Protein AF-A0A2H0BDM6-F1 (afdb_monomer_lite)

Foldseek 3Di:
DVLVVVLVVLLVVLVVVLVVQLCVLCVDDDPPCVVVSVVSNVVSVVVSVVSVVVSCVSVVVVPPPPPDD

Structure (mmCIF, N/CA/C/O backbone):
data_AF-A0A2H0BDM6-F1
#
_entry.id   AF-A0A2H0BDM6-F1
#
loop_
_atom_site.group_PDB
_atom_site.id
_atom_site.type_symbol
_atom_site.label_atom_id
_atom_site.label_alt_id
_atom_site.label_comp_id
_atom_site.label_asym_id
_atom_site.label_entity_id
_atom_site.label_seq_id
_atom_site.pdbx_PDB_ins_code
_atom_site.Cartn_x
_atom_site.Cartn_y
_atom_site.Cartn_z
_atom_site.occupancy
_atom_site.B_iso_or_equiv
_atom_site.auth_seq_id
_atom_site.auth_comp_id
_atom_site.auth_asym_id
_atom_site.auth_atom_id
_atom_site.pdbx_PDB_model_num
ATOM 1 N N . MET A 1 1 ? -15.873 -5.685 21.058 1.00 51.84 1 MET A N 1
ATOM 2 C CA . MET A 1 1 ? -14.627 -6.448 20.798 1.00 51.84 1 MET A CA 1
ATOM 3 C C . MET A 1 1 ? -14.554 -6.976 19.367 1.00 51.84 1 MET A C 1
ATOM 5 O O . MET A 1 1 ? -13.561 -6.709 18.707 1.00 51.84 1 MET A O 1
ATOM 9 N N . LEU A 1 2 ? -15.610 -7.628 18.860 1.00 58.19 2 LEU A N 1
ATOM 10 C CA . LEU A 1 2 ? -15.655 -8.196 17.502 1.00 58.19 2 LEU A CA 1
ATOM 11 C C . LEU A 1 2 ? -15.358 -7.176 16.383 1.00 58.19 2 LEU A C 1
ATOM 13 O O . LEU A 1 2 ? -14.561 -7.455 15.499 1.00 58.19 2 LEU A O 1
ATOM 17 N N . LYS A 1 3 ? -15.909 -5.956 16.477 1.00 61.94 3 LYS A N 1
ATOM 18 C CA . LYS A 1 3 ? -15.632 -4.864 15.526 1.00 61.94 3 LYS A CA 1
ATOM 19 C C . LYS A 1 3 ? -14.168 -4.412 15.512 1.00 61.94 3 LYS A C 1
ATOM 21 O O . LYS A 1 3 ? -13.607 -4.174 14.452 1.00 61.94 3 LYS A O 1
ATOM 26 N N . LYS A 1 4 ? -13.530 -4.346 16.684 1.00 68.94 4 LYS A N 1
ATOM 27 C CA . LYS A 1 4 ? -12.124 -3.939 16.828 1.00 68.94 4 LYS A CA 1
ATOM 28 C C . LYS A 1 4 ? -11.175 -4.989 16.240 1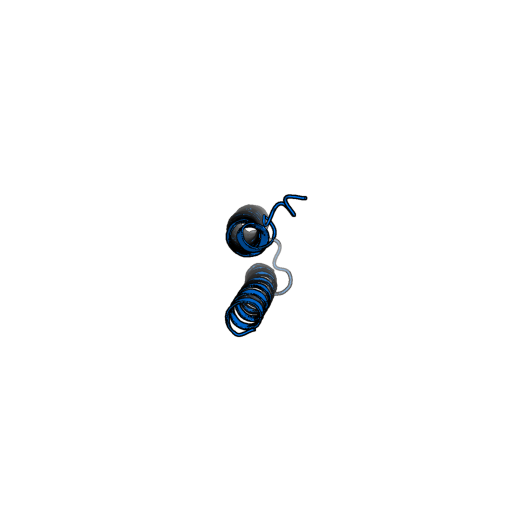.00 68.94 4 LYS A C 1
ATOM 30 O O . LYS A 1 4 ? -10.196 -4.628 15.598 1.00 68.94 4 LYS A O 1
ATOM 35 N N . ILE A 1 5 ? -11.509 -6.270 16.418 1.00 74.75 5 ILE A N 1
ATOM 36 C CA . ILE A 1 5 ? -10.794 -7.408 15.822 1.00 74.75 5 ILE A CA 1
ATOM 37 C C . ILE A 1 5 ? -10.970 -7.410 14.305 1.00 74.75 5 ILE A C 1
ATOM 39 O O . ILE A 1 5 ? -9.973 -7.409 13.596 1.00 74.75 5 ILE A O 1
ATOM 43 N N . ALA A 1 6 ? -12.209 -7.319 13.812 1.00 74.06 6 ALA A N 1
ATOM 44 C CA . ALA A 1 6 ? -12.487 -7.280 12.378 1.00 74.06 6 ALA A CA 1
ATOM 45 C C . ALA A 1 6 ? -11.748 -6.125 11.691 1.00 74.06 6 ALA A C 1
ATOM 47 O O . ALA A 1 6 ? -11.147 -6.327 10.642 1.00 74.06 6 ALA A O 1
ATOM 48 N N . SER A 1 7 ? -11.724 -4.945 12.317 1.00 71.12 7 SER A N 1
ATOM 49 C CA . SER A 1 7 ? -11.015 -3.789 11.773 1.00 71.12 7 SER A CA 1
ATOM 50 C C . SER A 1 7 ? -9.500 -3.998 11.747 1.00 71.12 7 SER A C 1
ATOM 52 O O . SER A 1 7 ? -8.877 -3.778 10.715 1.00 71.12 7 SE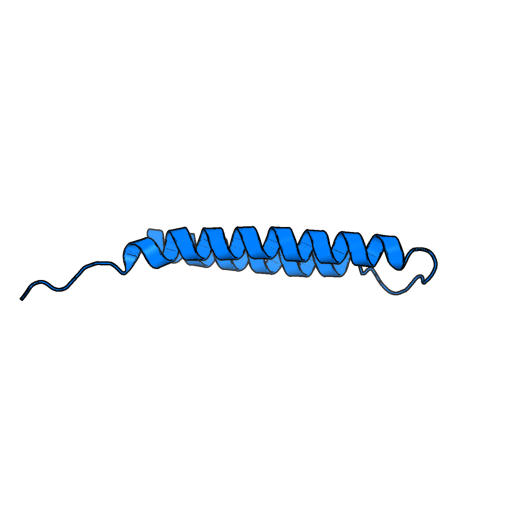R A O 1
ATOM 54 N N . TYR A 1 8 ? -8.902 -4.505 12.833 1.00 76.75 8 TYR A N 1
ATOM 55 C CA . TYR A 1 8 ? -7.462 -4.789 12.886 1.00 76.75 8 TYR A CA 1
ATOM 56 C C . TYR A 1 8 ? -7.041 -5.882 11.890 1.00 76.75 8 TYR A C 1
ATOM 58 O O . TYR A 1 8 ? -6.018 -5.746 11.221 1.00 76.75 8 TYR A O 1
ATOM 66 N N . THR A 1 9 ? -7.860 -6.927 11.726 1.00 81.38 9 THR A N 1
ATOM 67 C CA . THR A 1 9 ? -7.662 -7.965 10.705 1.00 81.38 9 THR A CA 1
ATOM 68 C C . THR A 1 9 ? -7.744 -7.383 9.294 1.00 81.38 9 THR A C 1
ATOM 70 O O . THR A 1 9 ? -6.903 -7.711 8.458 1.00 81.38 9 THR A O 1
ATOM 73 N N . LEU A 1 10 ? -8.696 -6.480 9.035 1.00 77.62 10 LEU A N 1
ATOM 74 C CA . LEU A 1 10 ? -8.820 -5.806 7.742 1.00 77.62 10 LEU A CA 1
ATOM 75 C C . LEU A 1 10 ? -7.574 -4.962 7.435 1.00 77.62 10 LEU A C 1
ATOM 77 O O . LEU A 1 10 ? -7.047 -5.036 6.328 1.00 77.62 10 LEU A O 1
ATOM 81 N N . VAL A 1 11 ? -7.054 -4.226 8.427 1.00 78.19 11 VAL A N 1
ATOM 82 C CA . VAL A 1 11 ? -5.815 -3.439 8.286 1.00 78.19 11 VAL A CA 1
ATOM 83 C C . VAL A 1 11 ? -4.627 -4.334 7.958 1.00 78.19 11 VAL A C 1
ATOM 85 O O . VAL A 1 11 ? -3.904 -4.074 6.997 1.00 78.19 11 VAL A O 1
ATOM 88 N N . ALA A 1 12 ? -4.435 -5.399 8.736 1.00 82.19 12 ALA A N 1
ATOM 89 C CA . ALA A 1 12 ? -3.316 -6.315 8.555 1.00 82.19 12 ALA A CA 1
ATOM 90 C C . ALA A 1 12 ? -3.331 -6.958 7.159 1.00 82.19 12 ALA A C 1
ATOM 92 O O . ALA A 1 12 ? -2.299 -7.017 6.494 1.00 82.19 12 ALA A O 1
ATOM 93 N N . MET A 1 13 ? -4.508 -7.370 6.682 1.00 79.88 13 MET A N 1
ATOM 94 C CA . MET A 1 13 ? -4.666 -7.994 5.370 1.00 79.88 13 MET A CA 1
ATOM 95 C C . MET A 1 13 ? -4.321 -7.029 4.227 1.00 79.88 13 MET A C 1
ATOM 97 O O . MET A 1 13 ? -3.629 -7.404 3.282 1.00 79.88 13 MET A O 1
ATOM 101 N N . VAL A 1 14 ? -4.727 -5.764 4.343 1.00 81.38 14 VAL A N 1
ATOM 102 C CA . VAL A 1 14 ? -4.415 -4.717 3.357 1.00 81.38 14 VAL A CA 1
ATOM 103 C C . VAL A 1 14 ? -2.923 -4.412 3.315 1.00 81.38 14 VAL A C 1
ATOM 105 O O . VAL A 1 14 ? -2.353 -4.290 2.230 1.00 81.38 14 VAL A O 1
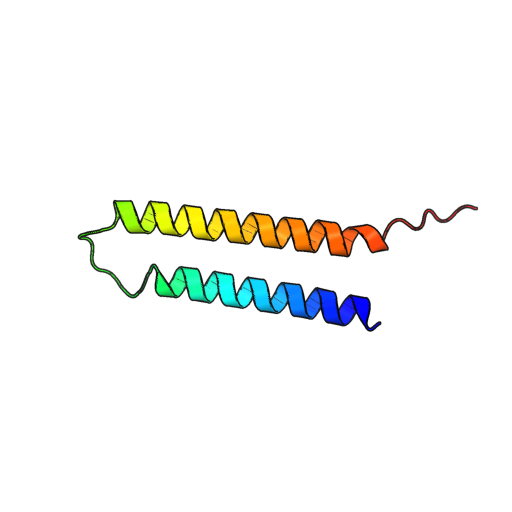ATOM 108 N N . ILE A 1 15 ? -2.275 -4.320 4.477 1.00 79.38 15 ILE A N 1
ATOM 109 C CA . ILE A 1 15 ? -0.829 -4.083 4.559 1.00 79.38 15 ILE A CA 1
ATOM 110 C C . ILE A 1 15 ? -0.066 -5.231 3.888 1.00 79.38 15 ILE A C 1
ATOM 112 O O . ILE A 1 15 ? 0.818 -4.977 3.071 1.00 79.38 15 ILE A O 1
ATOM 116 N N . ILE A 1 16 ? -0.445 -6.482 4.167 1.00 82.81 16 ILE A N 1
ATOM 117 C CA . ILE A 1 16 ? 0.179 -7.663 3.557 1.00 82.81 16 ILE A CA 1
ATOM 118 C C . ILE A 1 16 ? 0.012 -7.639 2.035 1.00 82.81 16 ILE A C 1
ATOM 120 O O . ILE A 1 16 ? 1.002 -7.764 1.318 1.00 82.81 16 ILE A O 1
ATOM 124 N N . PHE A 1 17 ? -1.201 -7.413 1.523 1.00 81.25 17 PHE A N 1
ATOM 125 C CA . PHE A 1 17 ? -1.424 -7.337 0.076 1.00 81.25 17 PHE A CA 1
ATOM 126 C C . PHE A 1 17 ? -0.688 -6.171 -0.587 1.00 81.25 17 PHE A C 1
ATOM 128 O O . PHE A 1 17 ? -0.220 -6.314 -1.713 1.00 81.25 17 PHE A O 1
ATOM 135 N N . THR A 1 18 ? -0.531 -5.045 0.109 1.00 81.25 18 THR A N 1
ATOM 136 C CA . THR A 1 18 ? 0.245 -3.902 -0.391 1.00 81.25 18 THR A CA 1
ATOM 137 C C . THR A 1 18 ? 1.720 -4.269 -0.537 1.00 81.25 18 THR A C 1
ATOM 139 O O . THR A 1 18 ? 2.315 -4.020 -1.584 1.00 81.25 18 THR A O 1
ATOM 142 N N . ILE A 1 19 ? 2.307 -4.910 0.478 1.00 83.31 19 ILE A N 1
ATOM 143 C CA . ILE A 1 19 ? 3.706 -5.355 0.445 1.00 83.31 19 ILE A CA 1
ATOM 144 C C . ILE A 1 19 ? 3.905 -6.414 -0.647 1.00 83.31 19 ILE A C 1
ATOM 146 O O . ILE A 1 19 ? 4.842 -6.299 -1.434 1.00 83.31 19 ILE A O 1
ATOM 150 N N . LEU A 1 20 ? 3.006 -7.399 -0.747 1.00 82.50 20 LEU A N 1
ATOM 151 C CA . LEU A 1 20 ? 3.056 -8.431 -1.787 1.00 82.50 20 LEU A CA 1
ATOM 152 C C . LEU A 1 20 ? 2.901 -7.845 -3.194 1.00 82.50 20 LEU A C 1
ATOM 154 O O . LEU A 1 20 ? 3.630 -8.242 -4.095 1.00 82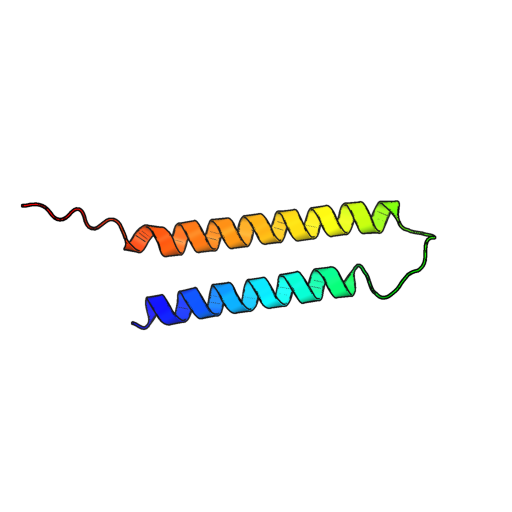.50 20 LEU A O 1
ATOM 158 N N . GLY A 1 21 ? 1.997 -6.882 -3.388 1.00 78.19 21 GLY A N 1
ATOM 159 C CA . GLY A 1 21 ? 1.808 -6.202 -4.670 1.00 78.19 21 GLY A CA 1
ATOM 160 C C . GLY A 1 21 ? 3.032 -5.385 -5.084 1.00 78.19 21 GLY A C 1
ATOM 161 O O . GLY A 1 21 ? 3.431 -5.422 -6.246 1.00 78.19 21 GLY A O 1
ATOM 162 N N . LEU A 1 22 ? 3.673 -4.700 -4.132 1.00 78.06 22 LEU A N 1
ATOM 163 C CA . LEU A 1 22 ? 4.934 -4.004 -4.383 1.00 78.06 22 LEU A CA 1
ATOM 164 C C . LEU A 1 22 ? 6.057 -4.991 -4.725 1.00 78.06 22 LEU A C 1
ATOM 166 O O . LEU A 1 22 ? 6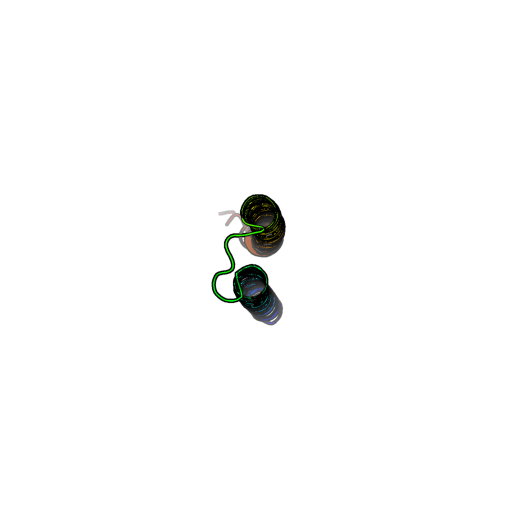.727 -4.789 -5.734 1.00 78.06 22 LEU A O 1
ATOM 170 N N . LEU A 1 23 ? 6.227 -6.077 -3.963 1.00 79.19 23 LEU A N 1
ATOM 171 C CA . LEU A 1 23 ? 7.221 -7.109 -4.286 1.00 79.19 23 LEU A CA 1
ATOM 172 C C . LEU A 1 23 ? 6.964 -7.754 -5.657 1.00 79.19 23 LEU A C 1
ATOM 174 O O . LEU A 1 23 ? 7.913 -7.959 -6.405 1.00 79.19 23 LEU A O 1
ATOM 178 N N . ALA A 1 24 ? 5.705 -8.007 -6.018 1.00 75.12 24 ALA A N 1
ATOM 179 C CA . ALA A 1 24 ? 5.335 -8.586 -7.309 1.00 75.12 24 ALA A CA 1
ATOM 180 C C . ALA A 1 24 ? 5.629 -7.650 -8.498 1.00 75.12 24 ALA A C 1
ATOM 182 O O . ALA A 1 24 ? 6.017 -8.108 -9.568 1.00 75.12 24 ALA A O 1
ATOM 183 N N . ILE A 1 25 ? 5.478 -6.328 -8.338 1.00 73.94 25 ILE A N 1
ATOM 184 C CA . ILE A 1 25 ? 5.868 -5.357 -9.381 1.00 73.94 25 ILE A CA 1
ATOM 185 C C . ILE A 1 25 ? 7.398 -5.286 -9.508 1.00 73.94 25 ILE A C 1
ATOM 187 O O . ILE A 1 25 ? 7.955 -5.171 -10.612 1.00 73.94 25 ILE A O 1
ATOM 191 N N . TRP A 1 26 ? 8.080 -5.365 -8.369 1.00 73.00 26 TRP A N 1
ATOM 192 C CA . TRP A 1 26 ? 9.524 -5.226 -8.236 1.00 73.00 26 TRP A CA 1
ATOM 193 C C . TRP A 1 26 ? 10.273 -6.562 -8.247 1.00 73.00 26 TRP A C 1
ATOM 195 O O . TRP A 1 26 ? 11.321 -6.622 -7.618 1.00 73.00 26 TRP A O 1
ATOM 205 N N . ASP A 1 27 ? 9.786 -7.580 -8.971 1.00 64.69 27 ASP A N 1
ATOM 206 C CA . ASP A 1 27 ? 10.296 -8.971 -9.050 1.00 64.69 27 ASP A CA 1
ATOM 207 C C . ASP A 1 27 ? 11.771 -9.131 -9.533 1.00 64.69 27 ASP A C 1
ATOM 209 O O . ASP A 1 27 ? 12.075 -9.879 -10.447 1.00 64.69 27 ASP A O 1
ATOM 213 N N . ILE A 1 28 ? 12.717 -8.415 -8.912 1.00 61.25 28 ILE A N 1
ATOM 214 C CA . ILE A 1 28 ? 14.179 -8.562 -8.971 1.00 61.25 28 ILE A CA 1
ATOM 215 C C . ILE A 1 28 ? 14.813 -8.177 -10.339 1.00 61.25 28 ILE A C 1
ATOM 217 O O . ILE A 1 28 ? 15.183 -8.994 -11.164 1.00 61.25 28 ILE A O 1
ATOM 221 N N . ILE A 1 29 ? 14.947 -6.855 -10.555 1.00 57.44 29 ILE A N 1
ATOM 222 C CA . ILE A 1 29 ? 15.797 -6.097 -11.518 1.00 57.44 29 ILE A CA 1
ATOM 223 C C . ILE A 1 29 ? 15.919 -6.630 -12.970 1.00 57.44 29 ILE A C 1
ATOM 225 O O . ILE A 1 29 ? 16.888 -7.285 -13.339 1.00 57.44 29 ILE A O 1
ATOM 229 N N . ALA A 1 30 ? 15.037 -6.139 -13.848 1.00 62.00 30 ALA A N 1
ATOM 230 C CA . ALA A 1 30 ? 15.296 -5.972 -15.283 1.00 62.00 30 ALA A CA 1
ATOM 231 C C . ALA A 1 30 ? 14.966 -4.513 -15.665 1.00 62.00 30 ALA A C 1
ATOM 233 O O . ALA A 1 30 ? 13.849 -4.044 -15.438 1.00 62.00 30 ALA A O 1
ATOM 234 N N . ILE A 1 31 ? 15.962 -3.775 -16.169 1.00 63.94 31 ILE A N 1
ATOM 235 C CA . ILE A 1 31 ? 15.952 -2.304 -16.356 1.00 63.94 31 ILE A CA 1
ATOM 236 C C . ILE A 1 31 ? 15.142 -1.862 -17.595 1.00 63.94 31 ILE A C 1
ATOM 238 O O . ILE A 1 31 ? 14.916 -0.677 -17.820 1.00 63.94 31 ILE A O 1
ATOM 242 N N . GLU A 1 32 ? 14.651 -2.811 -18.384 1.00 69.69 32 GLU A N 1
ATOM 243 C CA . GLU A 1 32 ? 14.040 -2.549 -19.691 1.00 69.69 32 GLU A CA 1
ATOM 244 C C . GLU A 1 32 ? 12.648 -1.882 -19.601 1.00 69.69 32 GLU A C 1
ATOM 246 O O . GLU A 1 32 ? 12.254 -1.159 -20.509 1.00 69.69 32 GLU A O 1
ATOM 251 N N . ASP A 1 33 ? 11.950 -2.005 -18.461 1.00 76.56 33 ASP A N 1
ATOM 252 C CA . ASP A 1 33 ? 10.572 -1.508 -18.258 1.00 76.56 33 ASP A CA 1
ATOM 253 C C . ASP A 1 33 ? 10.400 -0.592 -17.024 1.00 76.56 33 ASP A C 1
ATOM 255 O O . ASP A 1 33 ? 9.332 -0.517 -16.400 1.00 76.56 33 ASP A O 1
ATOM 259 N N . VAL A 1 34 ? 11.452 0.136 -16.642 1.00 77.81 34 VAL A N 1
ATOM 260 C CA . VAL A 1 34 ? 11.474 0.951 -15.407 1.00 77.81 34 VAL A CA 1
ATOM 261 C C . VAL A 1 34 ? 10.337 1.982 -15.358 1.00 77.81 34 VAL A C 1
ATOM 263 O O . VAL A 1 34 ? 9.665 2.100 -14.334 1.00 77.81 34 VAL A O 1
ATOM 266 N N . MET A 1 35 ? 10.047 2.675 -16.466 1.00 81.31 35 MET A N 1
ATOM 267 C CA . MET A 1 35 ? 8.979 3.688 -16.523 1.00 81.31 35 MET A CA 1
ATOM 268 C C . MET A 1 35 ? 7.597 3.094 -16.189 1.00 81.31 35 MET A C 1
ATOM 270 O O . MET A 1 35 ? 6.838 3.662 -15.400 1.00 81.31 35 MET A O 1
ATOM 274 N N . ARG A 1 36 ? 7.273 1.922 -16.752 1.00 81.56 36 ARG A N 1
ATOM 275 C CA . ARG A 1 36 ? 5.992 1.235 -16.524 1.00 81.56 36 ARG A CA 1
ATOM 276 C C . ARG A 1 36 ? 5.892 0.719 -15.088 1.00 81.56 36 ARG A C 1
ATOM 278 O O . ARG A 1 36 ? 4.839 0.856 -14.465 1.00 81.56 36 ARG A O 1
ATOM 285 N N . LYS A 1 37 ? 6.984 0.174 -14.543 1.00 79.44 37 LYS A N 1
ATOM 286 C CA . LYS A 1 37 ? 7.045 -0.302 -13.150 1.00 79.44 37 LYS A CA 1
ATOM 287 C C . LYS A 1 37 ? 6.875 0.830 -12.137 1.00 79.44 37 LYS A C 1
ATOM 289 O O . LYS A 1 37 ? 6.204 0.630 -11.124 1.00 79.44 37 LYS A O 1
ATOM 294 N N . ILE A 1 38 ? 7.407 2.021 -12.416 1.00 83.31 38 ILE A N 1
ATOM 295 C CA . ILE A 1 38 ? 7.207 3.205 -11.566 1.00 83.31 38 ILE A CA 1
ATOM 296 C C . ILE A 1 38 ? 5.735 3.628 -11.573 1.00 83.31 38 ILE A C 1
ATOM 298 O O . ILE A 1 38 ? 5.151 3.783 -10.503 1.00 83.31 38 ILE A O 1
ATOM 302 N N . LEU A 1 39 ? 5.108 3.746 -12.750 1.00 84.25 39 LEU A N 1
ATOM 303 C CA . LEU A 1 39 ? 3.679 4.071 -12.857 1.00 84.25 39 LEU A CA 1
ATOM 304 C C . LEU A 1 39 ? 2.795 3.048 -12.128 1.00 84.25 39 LEU A C 1
ATOM 306 O O . LEU A 1 39 ? 1.882 3.435 -11.400 1.00 84.25 39 LEU A O 1
ATOM 310 N N . LEU A 1 40 ? 3.092 1.752 -12.266 1.00 82.19 40 LEU A N 1
ATOM 311 C CA . LEU A 1 40 ? 2.383 0.691 -11.546 1.00 82.19 40 LEU A CA 1
ATOM 312 C C . LEU A 1 40 ? 2.608 0.759 -10.032 1.00 82.19 40 LEU A C 1
ATOM 314 O O . LEU A 1 40 ? 1.660 0.595 -9.271 1.00 82.19 40 LEU A O 1
ATOM 318 N N . SER A 1 41 ? 3.829 1.049 -9.581 1.00 82.06 41 SER A N 1
ATOM 319 C CA . SER A 1 41 ? 4.130 1.210 -8.152 1.00 82.06 41 SER A CA 1
ATOM 320 C C . SER A 1 41 ? 3.378 2.396 -7.557 1.00 82.06 41 SER A C 1
ATOM 322 O O . SER A 1 41 ? 2.776 2.271 -6.494 1.00 82.06 41 SER A O 1
ATOM 324 N N . LEU A 1 42 ? 3.353 3.529 -8.266 1.00 85.69 42 LEU A N 1
ATOM 325 C CA . LEU A 1 42 ? 2.569 4.702 -7.880 1.00 85.69 42 LEU A CA 1
ATOM 326 C C . LEU A 1 42 ? 1.076 4.372 -7.807 1.00 85.69 42 LEU A C 1
ATOM 328 O O . LEU A 1 42 ? 0.414 4.765 -6.849 1.00 85.69 42 LEU A O 1
ATOM 332 N N . PHE A 1 43 ? 0.556 3.604 -8.765 1.00 82.62 43 PHE A N 1
ATOM 333 C CA . PHE A 1 43 ? -0.832 3.150 -8.751 1.00 82.62 43 PHE A CA 1
ATOM 334 C C . PHE A 1 43 ? -1.133 2.231 -7.557 1.00 82.62 43 PHE A C 1
ATOM 336 O O . PHE A 1 43 ? -2.143 2.412 -6.879 1.00 82.62 43 PHE A O 1
ATOM 343 N N . VAL A 1 44 ? -0.239 1.292 -7.234 1.00 83.25 44 VAL A N 1
ATOM 344 C CA . VAL A 1 44 ? -0.394 0.419 -6.059 1.00 83.25 44 VAL A CA 1
ATOM 345 C C . VAL A 1 44 ? -0.342 1.212 -4.755 1.00 83.25 44 VAL A C 1
ATOM 347 O O . VAL A 1 44 ? -1.183 0.994 -3.887 1.00 83.25 44 VAL A O 1
ATOM 350 N N . ILE A 1 45 ? 0.570 2.178 -4.625 1.00 85.06 45 ILE A N 1
ATOM 351 C CA . ILE A 1 45 ? 0.638 3.065 -3.451 1.00 85.06 45 ILE A CA 1
ATOM 352 C C . ILE A 1 45 ? -0.625 3.933 -3.346 1.00 85.06 45 ILE A C 1
ATOM 354 O O . ILE A 1 45 ? -1.132 4.156 -2.243 1.00 85.06 45 ILE A O 1
ATOM 358 N N . PHE A 1 46 ? -1.165 4.394 -4.476 1.00 87.38 46 PHE A N 1
ATOM 359 C CA . PHE A 1 46 ? -2.411 5.156 -4.527 1.00 87.38 46 PHE A CA 1
ATOM 360 C C . PHE A 1 46 ? -3.597 4.329 -4.018 1.00 87.38 46 PHE A C 1
ATOM 362 O O . PHE A 1 46 ? -4.301 4.759 -3.103 1.00 87.38 46 PHE A O 1
ATOM 369 N N . VAL A 1 47 ? -3.773 3.110 -4.536 1.00 81.00 47 VAL A N 1
ATOM 370 C CA . VAL A 1 47 ? -4.824 2.189 -4.077 1.00 81.00 47 VAL A CA 1
ATOM 371 C C . VAL A 1 47 ? -4.631 1.842 -2.601 1.00 81.00 47 VAL A C 1
ATOM 373 O O . VAL A 1 47 ? -5.583 1.938 -1.829 1.00 81.00 47 VAL A O 1
ATOM 376 N N . ALA A 1 48 ? -3.409 1.523 -2.172 1.00 82.06 48 ALA A N 1
ATOM 377 C CA . ALA A 1 48 ? -3.110 1.239 -0.770 1.00 82.06 48 ALA A CA 1
ATOM 378 C C . ALA A 1 48 ? -3.488 2.412 0.145 1.00 82.06 48 ALA A C 1
ATOM 380 O O . ALA A 1 48 ? -4.105 2.207 1.189 1.00 82.06 48 ALA A O 1
ATOM 381 N N . SER A 1 49 ? -3.197 3.646 -0.272 1.00 87.75 49 SER A N 1
ATOM 382 C CA . SER A 1 49 ? -3.560 4.854 0.478 1.00 87.75 49 SER A CA 1
ATOM 383 C C . SER A 1 49 ? -5.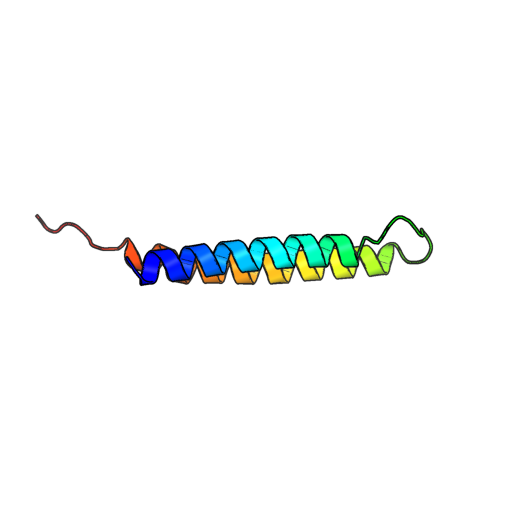076 5.025 0.600 1.00 87.75 49 SER A C 1
ATOM 385 O O . SER A 1 49 ? -5.559 5.347 1.684 1.00 87.75 49 SER A O 1
ATOM 387 N N . VAL A 1 50 ? -5.844 4.754 -0.465 1.00 86.25 50 VAL A N 1
ATOM 388 C CA . VAL A 1 50 ? -7.321 4.763 -0.426 1.00 86.25 50 VAL A CA 1
ATOM 389 C C . VAL A 1 50 ? -7.848 3.719 0.555 1.00 86.25 50 VAL A C 1
ATOM 391 O O . VAL A 1 50 ? -8.749 4.016 1.338 1.00 86.25 50 VAL A O 1
ATOM 394 N N . VAL A 1 51 ? -7.271 2.518 0.565 1.00 81.06 51 VAL A N 1
ATOM 395 C CA . VAL A 1 51 ? -7.694 1.464 1.493 1.00 81.06 51 VAL A CA 1
ATOM 396 C C . VAL A 1 51 ? -7.321 1.809 2.939 1.00 81.06 51 VAL A C 1
ATOM 398 O O . VAL A 1 51 ? -8.136 1.612 3.838 1.00 81.06 51 VAL A O 1
ATOM 401 N N . VAL A 1 52 ? -6.146 2.395 3.184 1.00 81.69 52 VAL A N 1
ATOM 402 C CA . VAL A 1 52 ? -5.751 2.902 4.511 1.00 81.69 52 VAL A CA 1
ATOM 403 C C . VAL A 1 52 ? -6.683 4.025 4.973 1.00 81.69 52 VAL A C 1
ATOM 405 O O . VAL A 1 52 ? -7.143 3.997 6.112 1.00 81.69 52 VAL A O 1
ATOM 408 N N . LEU A 1 53 ? -7.019 4.982 4.105 1.00 83.31 53 LEU A N 1
ATOM 409 C CA . LEU A 1 53 ? -7.997 6.039 4.391 1.00 83.31 53 LEU A CA 1
ATOM 410 C C . LEU A 1 53 ? -9.384 5.465 4.687 1.00 83.31 53 LEU A C 1
ATOM 412 O O . LEU A 1 53 ? -10.039 5.913 5.625 1.00 83.31 53 LEU A O 1
ATOM 416 N N . PHE A 1 54 ? -9.817 4.456 3.932 1.00 78.56 54 PHE A N 1
ATOM 417 C CA . PHE A 1 54 ? -11.077 3.751 4.155 1.00 78.56 54 PHE A CA 1
ATOM 418 C C . PHE A 1 54 ? -11.093 3.052 5.519 1.00 78.56 54 PHE A C 1
ATOM 420 O O . PHE A 1 54 ? -12.034 3.215 6.294 1.00 78.56 54 PHE A O 1
ATOM 427 N N . ILE A 1 55 ? -10.012 2.350 5.860 1.00 76.69 55 ILE A N 1
ATOM 428 C CA . ILE A 1 55 ? -9.807 1.763 7.183 1.00 76.69 55 ILE A CA 1
ATOM 429 C C . ILE A 1 55 ? -9.872 2.842 8.264 1.00 76.69 55 ILE A C 1
ATOM 431 O O . ILE A 1 55 ? -10.614 2.684 9.229 1.00 76.69 55 ILE A O 1
ATOM 435 N N . PHE A 1 56 ? -9.128 3.941 8.120 1.00 75.88 56 PHE A N 1
ATOM 436 C CA . PHE A 1 56 ? -9.135 5.031 9.094 1.00 75.88 56 PHE A CA 1
ATOM 437 C C . PHE A 1 56 ? -10.525 5.637 9.243 1.00 75.88 56 PHE A C 1
ATOM 439 O O . PHE A 1 56 ? -10.948 5.858 10.369 1.00 75.88 56 PHE A O 1
ATOM 446 N N . ALA A 1 57 ? -11.259 5.859 8.154 1.00 75.75 57 ALA A N 1
ATOM 447 C CA . ALA A 1 57 ? -12.624 6.369 8.198 1.00 75.75 57 ALA A CA 1
ATOM 448 C C . ALA A 1 57 ? -13.562 5.424 8.966 1.00 75.75 57 ALA A C 1
ATOM 450 O O . ALA A 1 57 ? -14.337 5.883 9.805 1.00 75.75 57 ALA A O 1
ATOM 451 N N . VAL A 1 58 ? -13.449 4.112 8.740 1.00 69.50 58 VAL A N 1
ATOM 452 C CA . VAL A 1 58 ? -14.243 3.091 9.441 1.00 69.50 58 VAL A CA 1
ATOM 453 C C . VAL A 1 58 ? -13.828 2.957 10.916 1.00 69.50 58 VAL A C 1
ATOM 455 O O . VAL A 1 58 ? -14.691 2.860 11.786 1.00 69.50 58 VAL A O 1
ATOM 458 N N . VAL A 1 59 ? -12.527 2.994 11.226 1.00 66.81 59 VAL A N 1
ATOM 459 C CA . VAL A 1 59 ? -11.977 2.871 12.592 1.00 66.81 59 VAL A CA 1
ATOM 460 C C . VAL A 1 59 ? -12.232 4.129 13.429 1.00 66.81 59 VAL A C 1
ATOM 462 O O . VAL A 1 59 ? -12.671 4.027 14.574 1.00 66.81 59 VAL A O 1
ATOM 465 N N . ILE A 1 60 ? -11.960 5.322 12.887 1.00 62.62 60 ILE A N 1
ATOM 466 C CA . ILE A 1 60 ? -12.095 6.611 13.592 1.00 62.62 60 ILE A CA 1
ATOM 467 C C . ILE A 1 60 ? -13.556 6.910 13.930 1.00 62.62 60 ILE A C 1
ATOM 469 O O . ILE A 1 60 ? -13.818 7.605 14.916 1.00 62.62 60 ILE A O 1
ATOM 473 N N . HIS A 1 61 ? -14.513 6.367 13.173 1.00 57.34 61 HIS A N 1
ATOM 474 C CA . HIS A 1 61 ? -15.932 6.575 13.448 1.00 57.34 61 HIS A CA 1
ATOM 475 C C . HIS A 1 61 ? -16.369 6.045 14.829 1.00 57.34 61 HIS A C 1
ATOM 477 O O . HIS A 1 61 ? -17.332 6.563 15.386 1.00 57.34 61 HIS A O 1
ATOM 483 N N . GLU A 1 62 ? -15.642 5.102 15.446 1.00 55.66 62 GLU A N 1
ATOM 484 C CA . GLU A 1 62 ? -16.005 4.574 16.775 1.00 55.66 62 GLU A CA 1
ATOM 485 C C . GLU A 1 62 ? -15.500 5.417 17.966 1.00 55.66 62 GLU A C 1
ATOM 487 O O . GLU A 1 62 ? -15.948 5.196 19.089 1.00 55.66 62 GLU A O 1
ATOM 492 N N . ASN A 1 63 ? -14.629 6.417 17.763 1.00 51.91 63 ASN A N 1
ATOM 493 C CA . ASN A 1 63 ? -14.065 7.215 18.870 1.00 51.91 63 ASN A CA 1
ATOM 494 C C . ASN A 1 63 ? -14.786 8.550 19.134 1.00 51.91 63 ASN A C 1
ATOM 496 O O . ASN A 1 63 ? -14.375 9.308 20.013 1.00 51.91 63 ASN A O 1
ATOM 500 N N . LYS A 1 64 ? -15.877 8.852 18.423 1.00 49.94 64 LYS A N 1
ATOM 501 C CA . LYS A 1 64 ? -16.704 10.040 18.687 1.00 49.94 64 LYS A CA 1
ATOM 502 C C . LYS A 1 64 ? -17.849 9.726 19.654 1.00 49.94 64 LYS A C 1
ATOM 504 O O . LYS A 1 64 ? -19.009 9.926 19.320 1.00 49.94 64 LYS A O 1
ATOM 509 N N . HIS A 1 65 ? -17.532 9.277 20.867 1.00 48.06 65 HIS A N 1
ATOM 510 C CA . HIS A 1 65 ? -18.431 9.514 21.997 1.00 48.06 65 HIS A CA 1
ATOM 511 C C . HIS A 1 65 ? -17.942 10.778 22.712 1.00 48.06 65 HIS A C 1
ATOM 513 O O . HIS A 1 65 ? -16.960 10.706 23.456 1.00 48.06 65 HIS A O 1
ATOM 519 N N . PRO A 1 66 ? -18.568 11.949 22.484 1.00 52.75 66 PRO A N 1
ATOM 520 C CA . PRO A 1 66 ? -18.347 13.074 23.368 1.00 52.75 66 PRO A CA 1
ATOM 521 C C . PRO A 1 66 ? -18.846 12.631 24.743 1.00 52.75 66 PRO A C 1
ATOM 523 O O . PRO A 1 66 ? -20.021 12.309 24.912 1.00 52.75 66 PRO A O 1
ATOM 526 N N . LYS A 1 67 ? -17.933 12.555 25.715 1.00 54.06 67 LYS A N 1
ATOM 527 C CA . LYS A 1 67 ? -18.311 12.542 27.126 1.00 54.06 67 LYS A CA 1
ATOM 528 C C . LYS A 1 67 ? -19.079 13.840 27.355 1.00 54.06 67 LYS A C 1
ATOM 530 O O . LYS A 1 67 ? -18.468 14.905 27.389 1.00 54.06 67 LYS A O 1
ATOM 535 N N . GLN A 1 68 ? -20.403 13.754 27.392 1.00 51.25 68 GLN A N 1
ATOM 536 C CA . GLN A 1 68 ? -21.218 14.832 27.929 1.00 51.25 68 GLN A CA 1
ATOM 537 C C . GLN A 1 68 ? -21.165 14.743 29.463 1.00 51.25 68 GLN A C 1
ATOM 539 O O . GLN A 1 68 ? -21.149 13.623 29.981 1.00 51.25 68 GLN A O 1
ATOM 544 N N . PRO A 1 69 ? -21.012 15.897 30.137 1.00 62.31 69 PRO A N 1
ATOM 545 C CA . PRO A 1 69 ? -20.784 16.001 31.578 1.00 62.31 69 PRO A CA 1
ATOM 546 C C . PRO A 1 69 ? -21.983 15.551 32.415 1.00 62.31 69 PRO A C 1
ATOM 548 O O . PRO A 1 69 ? -23.126 15.636 31.912 1.00 62.31 69 PRO A O 1
#

Sequence (69 aa):
MLKKIASYTLVAMVIIFTILGLLAIWDIIAIEDVMRKILLSLFVIFVASVVVLFIFAVVIHENKHPKQP

pLDDT: mean 73.48, std 10.9, range [48.06, 87.75]

Radius of gyration: 17.19 Å; chains: 1; bounding box: 37×25×51 Å

Secondary structure (DSSP, 8-state):
-HHHHHHHHHHHHHHHHHHHHHHHHT-S--GGGHHHHHHHHHHHHHHHHHHHHHHHHHHHGGG------